Protein AF-Q6NJ54-F1 (afdb_monomer_lite)

Structure (mmCIF, N/CA/C/O backbone):
data_AF-Q6NJ54-F1
#
_entry.id   AF-Q6NJ54-F1
#
loop_
_atom_site.group_PDB
_atom_site.id
_atom_site.type_symbol
_atom_site.label_atom_id
_atom_site.label_alt_id
_atom_site.label_comp_id
_atom_site.label_asym_id
_atom_site.label_entity_id
_atom_site.label_seq_id
_atom_site.pdbx_PDB_ins_code
_atom_site.Cartn_x
_atom_site.Cartn_y
_atom_site.Cartn_z
_atom_site.occupancy
_atom_site.B_iso_or_equiv
_atom_site.auth_seq_id
_atom_site.auth_comp_id
_atom_site.auth_asym_id
_atom_site.auth_atom_id
_atom_site.pdbx_PDB_model_num
ATOM 1 N N . MET A 1 1 ? 21.039 7.742 -23.853 1.00 68.69 1 MET A N 1
ATOM 2 C CA . MET A 1 1 ? 21.124 7.544 -22.388 1.00 68.69 1 MET A CA 1
ATOM 3 C C . MET A 1 1 ? 20.204 8.487 -21.613 1.00 68.69 1 MET A C 1
ATOM 5 O O . MET A 1 1 ? 19.512 8.014 -20.725 1.00 68.69 1 MET A O 1
ATOM 9 N N . GLU A 1 2 ? 20.121 9.773 -21.969 1.00 76.81 2 GLU A N 1
ATOM 10 C CA . GLU A 1 2 ? 19.289 10.770 -21.267 1.00 76.81 2 GLU A CA 1
ATOM 11 C C . GLU A 1 2 ? 17.798 10.399 -21.140 1.00 76.81 2 GLU A C 1
ATOM 13 O O . GLU A 1 2 ? 17.273 10.400 -20.033 1.00 76.81 2 GLU A O 1
ATOM 18 N N . LYS A 1 3 ? 17.138 9.975 -22.232 1.00 80.19 3 LYS A N 1
ATOM 19 C CA . LYS A 1 3 ? 15.718 9.557 -22.202 1.00 80.19 3 LYS A CA 1
ATOM 20 C C . LYS A 1 3 ? 15.433 8.412 -21.222 1.00 80.19 3 LYS A C 1
ATOM 22 O O . LYS A 1 3 ? 14.415 8.424 -20.546 1.00 80.19 3 LYS A O 1
ATOM 27 N N . ILE A 1 4 ? 16.338 7.435 -21.142 1.00 80.62 4 ILE A N 1
ATOM 28 C CA . ILE A 1 4 ? 16.213 6.294 -20.222 1.00 80.62 4 ILE A CA 1
ATOM 29 C C . ILE A 1 4 ? 16.350 6.776 -18.773 1.00 80.62 4 ILE A C 1
ATOM 31 O O . ILE A 1 4 ? 15.552 6.396 -17.925 1.00 80.62 4 ILE A O 1
ATOM 35 N N . LYS A 1 5 ? 17.325 7.654 -18.499 1.00 81.00 5 LYS A N 1
ATOM 36 C CA . LYS A 1 5 ? 17.514 8.256 -17.172 1.00 81.00 5 LYS A CA 1
ATOM 37 C C . LYS A 1 5 ? 16.288 9.061 -16.731 1.00 81.00 5 LYS A C 1
ATOM 39 O O . LYS A 1 5 ? 15.871 8.926 -15.589 1.00 81.00 5 LYS A O 1
ATOM 44 N N . TYR A 1 6 ? 15.722 9.871 -17.628 1.00 81.00 6 TYR A N 1
ATOM 45 C CA . TYR A 1 6 ? 14.497 10.624 -17.355 1.00 81.00 6 TYR A CA 1
ATOM 46 C C . TYR A 1 6 ? 13.338 9.686 -16.994 1.00 81.00 6 TYR A C 1
ATOM 48 O O . TYR A 1 6 ? 12.731 9.857 -15.942 1.00 81.00 6 TYR A O 1
ATOM 56 N N . GLY A 1 7 ? 13.129 8.627 -17.787 1.00 87.88 7 GLY A N 1
ATOM 57 C CA . GLY A 1 7 ? 12.108 7.620 -17.495 1.00 87.88 7 GLY A CA 1
ATOM 58 C C . GLY A 1 7 ? 12.295 6.939 -16.134 1.00 87.88 7 GLY 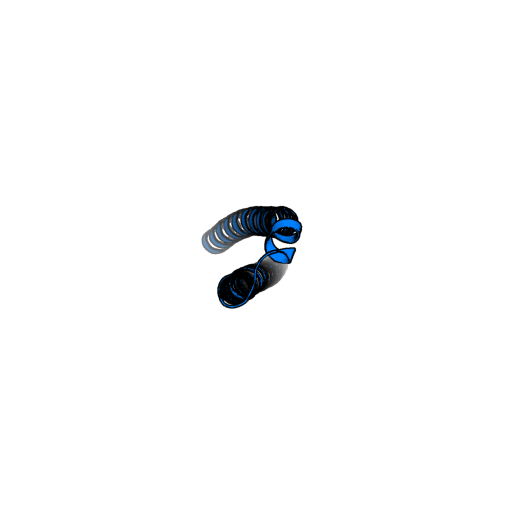A C 1
ATOM 59 O O . GLY A 1 7 ? 11.322 6.740 -15.418 1.00 87.88 7 GLY A O 1
ATOM 60 N N . PHE A 1 8 ? 13.531 6.633 -15.721 1.00 87.31 8 PHE A N 1
ATOM 61 C CA . PHE A 1 8 ? 13.778 6.092 -14.377 1.00 87.31 8 PHE A CA 1
ATOM 62 C C . PHE A 1 8 ? 13.430 7.082 -13.262 1.00 87.31 8 PHE A C 1
ATOM 64 O O . PHE A 1 8 ? 12.842 6.666 -12.268 1.00 87.31 8 PHE A O 1
ATOM 71 N N . GLY A 1 9 ? 13.741 8.370 -13.439 1.00 88.81 9 GLY A N 1
ATOM 72 C CA . GLY A 1 9 ? 13.374 9.404 -12.469 1.00 88.81 9 GLY A CA 1
ATOM 73 C C . GLY A 1 9 ? 11.858 9.544 -12.298 1.00 88.81 9 GLY A C 1
ATOM 74 O O . GLY A 1 9 ? 11.376 9.659 -11.175 1.00 88.81 9 GLY A O 1
ATOM 75 N N . GLU A 1 10 ? 11.094 9.471 -13.391 1.00 91.19 10 GLU A N 1
ATOM 76 C CA . GLU A 1 10 ? 9.625 9.497 -13.333 1.00 91.19 10 GLU A CA 1
ATOM 77 C C . GLU A 1 10 ? 9.045 8.251 -12.649 1.00 91.19 10 GLU A C 1
ATOM 79 O O . GLU A 1 10 ? 8.130 8.366 -11.834 1.00 91.19 10 GLU A O 1
ATOM 84 N N . ILE A 1 11 ? 9.592 7.064 -12.939 1.00 89.62 11 ILE A N 1
ATOM 85 C CA . ILE A 1 11 ? 9.147 5.817 -12.300 1.00 89.62 11 ILE A CA 1
ATOM 86 C C . ILE A 1 11 ? 9.463 5.837 -10.799 1.00 89.62 11 ILE A C 1
ATOM 88 O O . ILE A 1 11 ? 8.635 5.402 -10.002 1.00 89.62 11 ILE A O 1
ATOM 92 N N . GLU A 1 12 ? 10.628 6.346 -10.396 1.00 89.94 12 GLU A N 1
ATOM 93 C CA . GLU A 1 12 ? 11.004 6.475 -8.985 1.00 89.94 12 GLU A CA 1
ATOM 94 C C . GLU A 1 12 ? 10.073 7.438 -8.236 1.00 89.94 12 GLU A C 1
ATOM 96 O O . GLU A 1 12 ? 9.586 7.105 -7.153 1.00 89.94 12 GLU A O 1
ATOM 101 N N . ALA A 1 13 ? 9.757 8.590 -8.836 1.00 91.81 13 ALA A N 1
ATOM 102 C CA . ALA A 1 13 ? 8.800 9.538 -8.272 1.00 91.81 13 ALA A CA 1
ATOM 103 C C . ALA A 1 13 ? 7.408 8.904 -8.107 1.00 91.81 13 ALA A C 1
ATOM 105 O O . ALA A 1 13 ? 6.842 8.932 -7.014 1.00 91.81 13 ALA A O 1
ATOM 106 N N . ALA A 1 14 ? 6.897 8.244 -9.152 1.00 90.50 14 ALA A N 1
ATOM 107 C CA . ALA A 1 14 ? 5.615 7.547 -9.095 1.00 90.50 14 ALA A CA 1
ATOM 108 C C . ALA A 1 14 ? 5.607 6.432 -8.034 1.00 90.50 14 ALA A C 1
ATOM 110 O O . ALA A 1 14 ? 4.640 6.290 -7.287 1.00 90.50 14 ALA A O 1
ATOM 111 N N . ALA A 1 15 ? 6.690 5.657 -7.920 1.00 91.50 15 ALA A N 1
ATOM 112 C CA . ALA A 1 15 ? 6.818 4.619 -6.901 1.00 91.50 15 ALA A CA 1
ATOM 113 C C . ALA A 1 15 ? 6.798 5.205 -5.480 1.00 91.50 15 ALA A C 1
ATOM 115 O O . ALA A 1 15 ? 6.125 4.662 -4.604 1.00 91.50 15 ALA A O 1
ATOM 116 N N . SER A 1 16 ? 7.482 6.331 -5.258 1.00 92.75 16 SER A N 1
ATOM 117 C CA . SER A 1 16 ? 7.481 7.049 -3.978 1.00 92.75 16 SER A CA 1
ATOM 118 C C . SER A 1 16 ? 6.079 7.544 -3.598 1.00 92.75 16 SER A C 1
ATOM 120 O O . SER A 1 16 ? 5.635 7.355 -2.460 1.00 92.75 16 SER A O 1
ATOM 122 N N . ASP A 1 17 ? 5.342 8.113 -4.553 1.00 94.00 17 ASP A N 1
ATOM 123 C CA . ASP A 1 17 ? 3.972 8.588 -4.331 1.00 94.00 17 ASP A CA 1
ATOM 124 C C . ASP A 1 17 ? 3.012 7.437 -3.997 1.00 94.00 17 ASP A C 1
ATOM 126 O O . ASP A 1 17 ? 2.205 7.535 -3.060 1.00 94.00 17 ASP A O 1
ATOM 130 N N . ILE A 1 18 ? 3.130 6.310 -4.708 1.00 91.94 18 ILE A N 1
ATOM 131 C CA . ILE A 1 18 ? 2.351 5.099 -4.422 1.00 91.94 18 ILE A CA 1
ATOM 132 C C . ILE A 1 18 ? 2.741 4.538 -3.044 1.00 91.94 18 ILE A C 1
ATOM 134 O O . ILE A 1 18 ? 1.858 4.119 -2.297 1.00 91.94 18 ILE A O 1
ATOM 138 N N . GLN A 1 19 ? 4.019 4.580 -2.650 1.00 93.38 19 GLN A N 1
ATOM 139 C CA . GLN A 1 19 ? 4.481 4.073 -1.351 1.00 93.38 19 GLN A CA 1
ATOM 140 C C . GLN A 1 19 ? 3.904 4.892 -0.194 1.00 93.38 19 GLN A C 1
ATOM 142 O O . GLN A 1 19 ? 3.428 4.327 0.793 1.00 93.38 19 GLN A O 1
ATOM 147 N N . SER A 1 20 ? 3.915 6.219 -0.333 1.00 95.56 20 SER A N 1
ATOM 148 C CA . SER A 1 20 ? 3.289 7.141 0.617 1.00 95.56 20 SER A CA 1
ATOM 149 C C . SER A 1 20 ? 1.78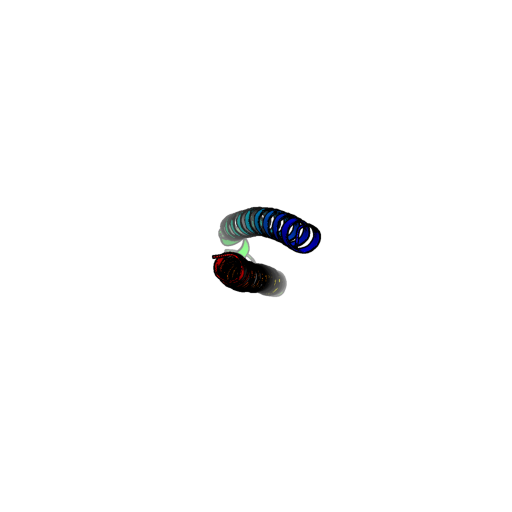2 6.887 0.717 1.00 95.56 20 SER A C 1
ATOM 151 O O . SER A 1 20 ? 1.230 6.762 1.814 1.00 95.56 20 SER A O 1
ATOM 153 N N . THR A 1 21 ? 1.116 6.719 -0.428 1.00 92.94 21 THR A N 1
ATOM 154 C CA . THR A 1 21 ? -0.322 6.427 -0.490 1.00 92.94 21 THR A CA 1
ATOM 155 C C . THR A 1 21 ? -0.660 5.079 0.147 1.00 92.94 21 THR A C 1
ATOM 157 O O . THR A 1 21 ? -1.586 5.014 0.951 1.00 92.94 21 THR A O 1
ATOM 160 N N . SER A 1 22 ? 0.116 4.027 -0.128 1.00 93.38 22 SER A N 1
ATOM 161 C CA . SER A 1 22 ? -0.057 2.713 0.503 1.00 93.38 22 SER A CA 1
ATOM 162 C C . SER A 1 22 ? 0.121 2.795 2.019 1.00 93.38 22 SER A C 1
ATOM 164 O O . SER A 1 22 ? -0.711 2.290 2.768 1.00 93.38 22 SER A O 1
ATOM 166 N N . GLY A 1 23 ? 1.148 3.510 2.494 1.00 95.62 23 GLY A N 1
ATOM 167 C CA . GLY A 1 23 ? 1.345 3.756 3.925 1.00 95.62 23 GLY A CA 1
ATOM 168 C C . GLY A 1 23 ? 0.120 4.401 4.578 1.00 95.62 23 GLY A C 1
ATOM 169 O O . GLY A 1 23 ? -0.351 3.926 5.609 1.00 95.62 23 GLY A O 1
ATOM 170 N N . ARG A 1 24 ? -0.453 5.424 3.933 1.00 96.38 24 ARG A N 1
ATOM 171 C CA . ARG A 1 24 ? -1.678 6.090 4.401 1.00 96.38 24 ARG A CA 1
ATOM 172 C C . ARG A 1 24 ? -2.895 5.164 4.391 1.00 96.38 24 ARG A C 1
ATOM 174 O O . ARG A 1 24 ? -3.664 5.195 5.346 1.00 96.38 24 ARG A O 1
ATOM 181 N N . ILE A 1 25 ? -3.068 4.350 3.347 1.00 94.19 25 ILE A N 1
ATOM 182 C CA . ILE A 1 25 ? -4.147 3.352 3.270 1.00 94.19 25 ILE A CA 1
ATOM 183 C C . ILE A 1 25 ? -4.022 2.360 4.428 1.00 94.19 25 ILE A C 1
ATOM 185 O O . ILE A 1 25 ? -5.004 2.135 5.127 1.00 94.19 25 ILE A O 1
ATOM 189 N N . ASN A 1 26 ? -2.824 1.830 4.684 1.00 94.38 26 ASN A N 1
ATOM 190 C CA . ASN A 1 26 ? -2.597 0.889 5.782 1.00 94.38 26 ASN A CA 1
ATOM 191 C C . ASN A 1 26 ? -2.956 1.511 7.139 1.00 94.38 26 ASN A C 1
ATOM 193 O O . ASN A 1 26 ? -3.671 0.887 7.916 1.00 94.38 26 ASN A O 1
ATOM 197 N N . SER A 1 27 ? -2.538 2.754 7.405 1.00 97.25 27 SER A N 1
ATOM 198 C CA . SER A 1 27 ? -2.922 3.455 8.638 1.00 97.25 27 SER A CA 1
ATOM 199 C C . SER A 1 27 ? -4.438 3.633 8.760 1.00 97.25 27 SER A C 1
ATOM 201 O O . SER A 1 27 ? -5.001 3.323 9.803 1.00 97.25 27 SER A O 1
ATOM 203 N N . LEU A 1 28 ? -5.113 4.061 7.687 1.00 96.94 28 LEU A N 1
ATOM 204 C CA . LEU A 1 28 ? -6.569 4.238 7.687 1.00 96.94 28 LEU A CA 1
ATOM 205 C C . LEU A 1 28 ? -7.322 2.921 7.905 1.00 96.94 28 LEU A C 1
ATOM 207 O O . LEU A 1 28 ? -8.345 2.914 8.585 1.00 96.94 28 LEU A O 1
ATOM 211 N N . LEU A 1 29 ? -6.837 1.815 7.3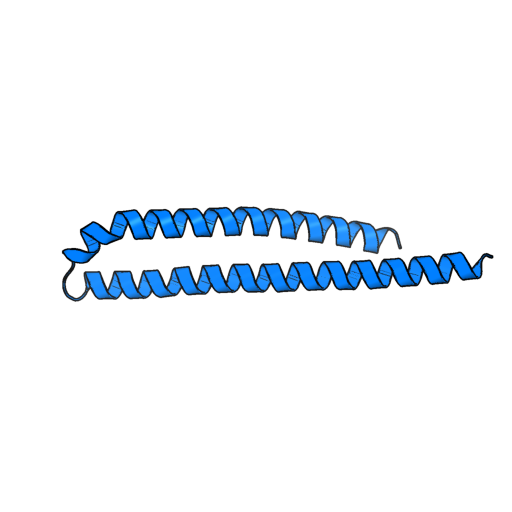36 1.00 95.19 29 LEU A N 1
ATOM 212 C CA . LEU A 1 29 ? -7.433 0.493 7.528 1.00 95.19 29 LEU A CA 1
ATOM 213 C C . LEU A 1 29 ? -7.249 -0.007 8.963 1.00 95.19 29 LEU A C 1
ATOM 215 O O . LEU A 1 29 ? -8.191 -0.551 9.536 1.00 95.19 29 LEU A O 1
ATOM 219 N N . GLU A 1 30 ? -6.081 0.205 9.568 1.00 95.25 30 GLU A N 1
ATOM 220 C CA . GLU A 1 30 ? -5.854 -0.138 10.976 1.00 95.25 30 GLU A CA 1
ATOM 221 C C . GLU A 1 30 ? -6.724 0.708 11.916 1.00 95.25 30 GLU A C 1
ATOM 223 O O . GLU A 1 30 ? -7.368 0.160 12.815 1.00 95.25 30 GLU A O 1
ATOM 228 N N . ASP A 1 31 ? -6.840 2.012 11.656 1.00 96.81 31 ASP A N 1
ATOM 229 C CA . ASP A 1 31 ? -7.744 2.894 12.399 1.00 96.81 31 ASP A CA 1
ATOM 230 C C . ASP A 1 31 ? -9.205 2.444 12.244 1.00 96.81 31 ASP A C 1
ATOM 232 O O . ASP A 1 31 ? -9.953 2.372 13.222 1.00 96.81 31 ASP A O 1
ATOM 236 N N . LEU A 1 32 ? -9.629 2.094 11.026 1.00 94.56 32 LEU A N 1
ATOM 237 C CA . LEU A 1 32 ? -10.977 1.595 10.752 1.00 94.56 32 LEU A CA 1
ATOM 238 C C . LEU A 1 32 ? -11.264 0.298 11.520 1.00 94.56 32 LEU A C 1
ATOM 240 O O . LEU A 1 32 ? -12.294 0.199 12.190 1.00 94.56 32 LEU A O 1
ATOM 244 N N . LYS A 1 33 ? -10.345 -0.675 11.483 1.00 93.19 33 LYS A N 1
ATOM 245 C CA . LYS A 1 33 ? -10.458 -1.926 12.251 1.00 93.19 33 LYS A CA 1
ATOM 246 C C . LYS A 1 33 ? -10.564 -1.652 13.747 1.00 93.19 33 LYS A C 1
ATOM 248 O O . LYS A 1 33 ? -11.405 -2.251 14.418 1.00 93.19 33 LYS A O 1
ATOM 253 N N . ALA A 1 34 ? -9.739 -0.748 14.278 1.00 94.81 34 ALA A N 1
ATOM 254 C CA . ALA A 1 34 ? -9.751 -0.393 15.693 1.00 94.81 34 ALA A CA 1
ATOM 255 C C . ALA A 1 34 ? -11.092 0.229 16.117 1.00 94.81 34 ALA A C 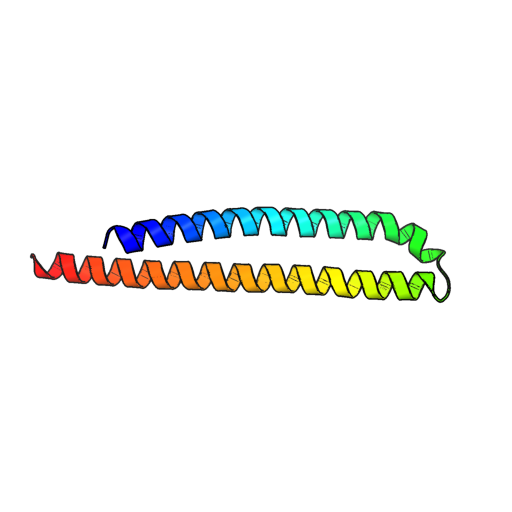1
ATOM 257 O O . ALA A 1 34 ? -11.636 -0.150 17.157 1.00 94.81 34 ALA A O 1
ATOM 258 N N . HIS A 1 35 ? -11.652 1.120 15.294 1.00 94.06 35 HIS A N 1
ATOM 259 C CA . HIS A 1 35 ? -12.958 1.735 15.540 1.00 94.06 35 HIS A CA 1
ATOM 260 C C . HIS A 1 35 ? -14.121 0.742 15.424 1.00 94.06 35 HIS A C 1
ATOM 262 O O . HIS A 1 35 ? -15.064 0.819 16.210 1.00 94.06 35 HIS A O 1
ATOM 268 N N . ILE A 1 36 ? -14.060 -0.202 14.479 1.00 91.12 36 ILE A N 1
ATOM 269 C CA . ILE A 1 36 ? -15.133 -1.184 14.280 1.00 91.12 36 ILE A CA 1
ATOM 270 C C . ILE A 1 36 ? -15.095 -2.289 15.337 1.00 91.12 36 ILE A C 1
ATOM 272 O O . ILE A 1 36 ? -16.151 -2.750 15.760 1.00 91.12 36 ILE A O 1
ATOM 276 N N . ARG A 1 37 ? -13.916 -2.699 15.817 1.00 88.69 37 ARG A N 1
ATOM 277 C CA . ARG A 1 37 ? -13.749 -3.810 16.772 1.00 88.69 37 ARG A CA 1
ATOM 278 C C . ARG A 1 37 ? -14.763 -3.841 17.936 1.00 88.69 37 ARG A C 1
ATOM 280 O O . ARG A 1 37 ? -15.331 -4.911 18.159 1.00 88.69 37 ARG A O 1
ATOM 287 N N . PRO A 1 38 ? -15.027 -2.748 18.683 1.00 90.00 38 PRO A N 1
ATOM 288 C CA . PRO A 1 38 ? -16.033 -2.769 19.749 1.00 90.00 38 PRO A CA 1
ATOM 289 C C . PRO A 1 38 ? -17.472 -2.934 19.233 1.00 90.00 38 PRO A C 1
ATOM 291 O O . PRO A 1 38 ? -18.293 -3.530 19.922 1.00 90.00 38 PRO A O 1
ATOM 294 N N . MET A 1 39 ? -17.784 -2.437 18.034 1.00 87.62 39 MET A N 1
ATOM 295 C CA . MET A 1 39 ? -19.110 -2.556 17.413 1.00 87.62 39 MET A CA 1
ATOM 296 C C . MET A 1 39 ? -19.336 -3.955 16.838 1.00 87.62 39 MET A C 1
ATOM 298 O O . MET A 1 39 ? -20.405 -4.531 17.021 1.00 87.62 39 MET A O 1
ATOM 302 N N . ALA A 1 40 ? -18.304 -4.523 16.210 1.00 86.38 40 ALA A N 1
ATOM 303 C CA . ALA A 1 40 ? -18.326 -5.870 15.654 1.00 86.38 40 ALA A CA 1
ATOM 304 C C . ALA A 1 40 ? -18.574 -6.942 16.722 1.00 86.38 40 ALA A C 1
ATOM 306 O O . ALA A 1 40 ? -19.162 -7.974 16.421 1.00 86.38 40 ALA A O 1
ATOM 307 N N . ALA A 1 41 ? -18.200 -6.686 17.981 1.00 84.81 41 ALA A N 1
ATOM 308 C CA . ALA A 1 41 ? -18.507 -7.582 19.095 1.00 84.81 41 ALA A CA 1
ATOM 309 C C . ALA A 1 41 ? -20.018 -7.737 19.366 1.00 84.81 41 ALA A C 1
ATOM 311 O O . ALA A 1 41 ? -20.419 -8.722 19.978 1.00 84.81 41 ALA A O 1
ATOM 312 N N . ALA A 1 42 ? -20.842 -6.780 18.928 1.00 89.69 42 ALA A N 1
ATOM 313 C CA . ALA A 1 42 ? -22.299 -6.813 19.057 1.00 89.69 42 ALA A CA 1
ATOM 314 C C . ALA A 1 42 ? -23.010 -7.230 17.756 1.00 89.69 42 ALA A C 1
ATOM 316 O O . ALA A 1 42 ? -24.239 -7.253 17.709 1.00 89.69 42 ALA A O 1
ATOM 317 N N . TRP A 1 43 ? -22.266 -7.505 16.682 1.00 87.12 43 TRP A N 1
ATOM 318 C CA . TRP A 1 43 ? -22.845 -7.917 15.409 1.00 87.12 43 TRP A CA 1
ATOM 319 C C . TRP A 1 43 ? -23.084 -9.422 15.392 1.00 87.12 43 TRP A C 1
ATOM 321 O O . TRP A 1 43 ? -22.185 -10.216 15.654 1.00 87.12 43 TRP A O 1
ATOM 331 N N . GLU A 1 44 ? -24.304 -9.809 15.033 1.00 84.44 44 GLU A N 1
ATOM 332 C CA . GLU A 1 44 ? -24.705 -11.203 14.872 1.00 84.44 44 GLU A CA 1
ATOM 333 C C . GLU A 1 44 ? -24.946 -11.527 13.392 1.00 84.44 44 GLU A C 1
ATOM 335 O O . GLU A 1 44 ? -25.357 -10.668 12.607 1.00 84.44 44 GLU A O 1
ATOM 340 N N . GLY A 1 45 ? -24.693 -12.784 13.016 1.00 86.62 45 GLY A N 1
ATOM 341 C CA . GLY A 1 45 ? -25.049 -13.344 11.711 1.00 86.62 45 GLY A CA 1
ATOM 342 C C . GLY A 1 45 ? -24.482 -12.573 10.515 1.00 86.62 45 GLY A C 1
ATOM 343 O O . GLY A 1 45 ? -23.269 -12.506 10.316 1.00 86.62 45 GLY A O 1
ATOM 344 N N . GLU A 1 46 ? -25.381 -12.015 9.706 1.00 90.75 46 GLU A N 1
ATOM 345 C CA . GLU A 1 46 ? -25.088 -11.413 8.400 1.00 90.75 46 GLU A CA 1
ATOM 346 C C . GLU A 1 46 ? -24.156 -10.197 8.490 1.00 90.75 46 GLU A C 1
ATOM 348 O O . GLU A 1 46 ? -23.204 -10.094 7.719 1.00 90.75 46 GLU A O 1
ATOM 353 N N . SER A 1 47 ? -24.358 -9.312 9.471 1.00 88.75 47 SER A N 1
ATOM 354 C CA . SER A 1 47 ? -23.514 -8.120 9.644 1.00 88.75 47 SER A CA 1
ATOM 355 C C . SER A 1 47 ? -22.066 -8.485 9.976 1.00 88.75 47 SER A C 1
ATOM 357 O O . SER A 1 47 ? -21.131 -7.852 9.485 1.00 88.75 47 SER A O 1
ATOM 359 N N . ALA A 1 48 ? -21.869 -9.530 10.787 1.00 89.19 48 ALA A N 1
ATOM 360 C CA . ALA A 1 48 ? -20.538 -10.026 11.118 1.00 89.19 48 ALA A CA 1
ATOM 361 C C . ALA A 1 48 ? -19.860 -10.666 9.897 1.00 89.19 48 ALA A C 1
ATOM 363 O O . ALA A 1 48 ? -18.671 -10.446 9.665 1.00 89.19 48 ALA A O 1
ATOM 364 N N . GLN A 1 49 ? -20.613 -11.419 9.089 1.00 91.81 49 GLN A N 1
ATOM 365 C CA . GLN A 1 49 ? -20.098 -12.001 7.851 1.00 91.81 49 GLN A CA 1
ATOM 366 C C . GLN A 1 49 ? -19.694 -10.918 6.841 1.00 91.81 49 GLN A C 1
ATOM 368 O O . GLN A 1 49 ? -18.562 -10.940 6.362 1.00 91.81 49 GLN A O 1
ATOM 373 N N . ALA A 1 50 ? -20.570 -9.947 6.574 1.00 92.62 50 ALA A N 1
ATOM 374 C CA . ALA A 1 50 ? -20.302 -8.860 5.634 1.00 92.62 50 ALA A CA 1
ATOM 375 C C . ALA A 1 50 ? -19.062 -8.045 6.035 1.00 92.62 50 ALA A C 1
ATOM 377 O O . ALA A 1 50 ? -18.238 -7.692 5.191 1.00 92.62 50 ALA A O 1
ATOM 378 N N . TYR A 1 51 ? -18.888 -7.787 7.335 1.00 91.94 51 TYR A N 1
ATOM 379 C CA . TYR A 1 51 ? -17.678 -7.150 7.844 1.00 91.94 51 TYR A CA 1
ATOM 380 C C . TYR A 1 51 ? -16.426 -7.996 7.606 1.00 91.94 51 TYR A C 1
ATOM 382 O O . TYR A 1 51 ? -15.423 -7.464 7.139 1.00 91.94 51 TYR A O 1
ATOM 390 N N . ASN A 1 52 ? -16.474 -9.299 7.895 1.00 91.56 52 ASN A N 1
ATOM 391 C CA . ASN A 1 52 ? -15.330 -10.186 7.688 1.00 91.56 52 ASN A CA 1
ATOM 392 C C . ASN A 1 52 ? -14.932 -10.275 6.207 1.00 91.56 52 ASN A C 1
ATOM 394 O O . ASN A 1 52 ? -13.742 -10.294 5.898 1.00 91.56 52 ASN A O 1
ATOM 398 N N . GLU A 1 53 ? -15.906 -10.304 5.295 1.00 96.00 53 GLU A N 1
ATOM 399 C CA . GLU A 1 53 ? -15.666 -10.283 3.847 1.00 96.00 53 GLU A CA 1
ATOM 400 C C . GLU A 1 53 ? -15.025 -8.964 3.407 1.00 96.00 53 GLU A C 1
ATOM 402 O O . GLU A 1 53 ? -13.996 -8.971 2.727 1.00 96.00 53 GLU A O 1
ATOM 407 N N . ALA A 1 54 ? -15.575 -7.830 3.854 1.00 94.19 54 ALA A N 1
ATOM 408 C CA . ALA A 1 54 ? -14.984 -6.521 3.597 1.00 94.19 54 ALA A CA 1
ATOM 409 C C . ALA A 1 54 ? -13.551 -6.448 4.146 1.00 94.19 54 ALA A C 1
ATOM 411 O O . ALA A 1 54 ? -12.651 -5.970 3.450 1.00 94.19 54 ALA A O 1
ATOM 412 N N . GLN A 1 55 ? -13.330 -6.998 5.345 1.00 94.00 55 GLN A N 1
ATOM 413 C CA . GLN A 1 55 ? -12.025 -7.026 5.985 1.00 94.00 55 GLN A CA 1
ATOM 414 C C . GLN A 1 55 ? -10.988 -7.785 5.176 1.00 94.00 55 GLN A C 1
ATOM 416 O O . GLN A 1 55 ? -9.901 -7.272 4.911 1.00 94.00 55 GLN A O 1
ATOM 421 N N . GLN A 1 56 ? -11.339 -8.988 4.741 1.00 95.94 56 GLN A N 1
ATOM 422 C CA . GLN A 1 56 ? -10.468 -9.790 3.894 1.00 95.94 56 GLN A CA 1
ATOM 423 C C . GLN A 1 56 ? -10.173 -9.085 2.569 1.00 95.94 56 GLN A C 1
ATOM 425 O O . GLN A 1 56 ? -9.030 -9.100 2.110 1.00 95.94 56 GLN A O 1
ATOM 430 N N . GLN A 1 57 ? -11.177 -8.432 1.977 1.00 96.75 57 GLN A N 1
ATOM 431 C CA . GLN A 1 57 ? -11.015 -7.743 0.705 1.00 96.75 57 GLN A CA 1
ATOM 432 C C . GLN A 1 57 ? -10.019 -6.585 0.805 1.00 96.75 57 GLN A C 1
ATOM 434 O O . GLN A 1 57 ? -9.099 -6.511 -0.012 1.00 96.75 57 GLN A O 1
ATOM 439 N N . TRP A 1 58 ? -10.163 -5.691 1.788 1.00 95.50 58 TRP A N 1
ATOM 440 C CA . TRP A 1 58 ? -9.224 -4.574 1.906 1.00 95.50 58 TRP A CA 1
ATOM 441 C C . TRP A 1 58 ? -7.829 -5.041 2.336 1.00 95.50 58 TRP A C 1
ATOM 443 O O . TRP A 1 58 ? -6.845 -4.480 1.857 1.00 95.50 58 TRP A O 1
ATOM 453 N N . ASP A 1 59 ? -7.719 -6.079 3.178 1.00 94.50 59 ASP A N 1
ATOM 454 C CA . ASP A 1 59 ? -6.426 -6.607 3.632 1.00 94.50 59 ASP A CA 1
ATOM 455 C C . ASP A 1 59 ? -5.668 -7.232 2.454 1.00 94.50 59 ASP A C 1
ATOM 457 O O . ASP A 1 59 ? -4.476 -6.974 2.262 1.00 94.50 59 ASP A O 1
ATOM 461 N N . SER A 1 60 ? -6.380 -7.980 1.605 1.00 96.94 60 SER A N 1
ATOM 462 C CA . SER A 1 60 ? -5.833 -8.530 0.366 1.00 96.94 60 SER A CA 1
ATOM 463 C C . SER A 1 60 ? -5.396 -7.425 -0.596 1.00 96.94 60 SER A C 1
ATOM 465 O O . SER A 1 60 ? -4.285 -7.477 -1.122 1.00 96.94 60 SER A O 1
ATOM 467 N N . SER A 1 61 ? -6.230 -6.403 -0.813 1.00 95.00 61 SER A N 1
ATOM 468 C CA . SER A 1 61 ? -5.893 -5.291 -1.711 1.00 95.00 61 SER A CA 1
ATOM 469 C C . SER A 1 61 ? -4.698 -4.475 -1.205 1.00 95.00 61 SER A C 1
ATOM 471 O O . SER A 1 61 ? -3.835 -4.095 -1.993 1.00 95.00 61 SER A O 1
ATOM 473 N N . ALA A 1 62 ? -4.594 -4.240 0.104 1.00 93.94 62 ALA A N 1
ATOM 474 C CA . ALA A 1 62 ? -3.442 -3.568 0.699 1.00 93.94 62 ALA A CA 1
ATOM 475 C C . ALA A 1 62 ? -2.151 -4.394 0.541 1.00 93.94 62 ALA A C 1
ATOM 477 O O . ALA A 1 62 ? -1.099 -3.857 0.178 1.00 93.94 62 ALA A O 1
ATOM 478 N N . ALA A 1 63 ? -2.225 -5.711 0.753 1.00 94.56 63 ALA A N 1
ATOM 479 C CA . ALA A 1 63 ? -1.098 -6.616 0.535 1.00 94.56 63 ALA A CA 1
ATOM 480 C C . ALA A 1 63 ? -0.658 -6.661 -0.940 1.00 94.56 63 ALA A C 1
ATOM 482 O O . ALA A 1 63 ? 0.542 -6.643 -1.235 1.00 94.56 63 ALA A O 1
ATOM 483 N N . GLU A 1 64 ? -1.612 -6.665 -1.872 1.00 95.88 64 GLU A N 1
ATOM 484 C CA . GLU A 1 64 ? -1.346 -6.608 -3.310 1.00 95.88 64 GLU A CA 1
ATOM 485 C C . GLU A 1 64 ? -0.653 -5.297 -3.702 1.00 95.88 64 GLU A C 1
ATOM 487 O O . GLU A 1 64 ? 0.388 -5.331 -4.361 1.00 95.88 64 GLU A O 1
ATOM 492 N N . LEU A 1 65 ? -1.145 -4.148 -3.220 1.00 92.62 65 LEU A N 1
ATOM 493 C CA . LEU A 1 65 ? -0.503 -2.849 -3.448 1.00 92.62 65 LEU A CA 1
ATOM 494 C C . LEU A 1 65 ? 0.950 -2.842 -2.957 1.00 92.62 65 LEU A C 1
ATOM 496 O O . LEU A 1 65 ? 1.850 -2.431 -3.693 1.00 92.62 65 LEU A O 1
ATOM 500 N N . ASN A 1 66 ? 1.203 -3.357 -1.751 1.00 92.50 66 ASN A N 1
ATOM 501 C CA . ASN A 1 66 ? 2.557 -3.483 -1.205 1.00 92.50 66 ASN A CA 1
ATOM 502 C C . ASN A 1 66 ? 3.452 -4.407 -2.056 1.00 92.50 66 ASN A C 1
ATOM 504 O O . ASN A 1 66 ? 4.640 -4.132 -2.244 1.00 92.50 66 ASN A O 1
ATOM 508 N N . THR A 1 67 ? 2.888 -5.478 -2.616 1.00 95.25 67 THR A N 1
ATOM 509 C CA . THR A 1 67 ? 3.606 -6.404 -3.507 1.00 95.25 67 THR A CA 1
ATOM 510 C C . THR A 1 67 ? 3.976 -5.740 -4.835 1.00 95.25 67 THR A C 1
ATOM 512 O O . THR A 1 67 ? 5.114 -5.870 -5.304 1.00 95.25 67 THR A O 1
ATOM 515 N N . ILE A 1 68 ? 3.049 -4.979 -5.423 1.00 91.50 68 ILE A N 1
ATOM 516 C CA . ILE A 1 68 ? 3.279 -4.203 -6.649 1.00 91.50 68 ILE A CA 1
ATOM 517 C C . ILE A 1 68 ? 4.383 -3.166 -6.412 1.00 91.50 68 ILE A C 1
ATOM 519 O O . ILE A 1 68 ? 5.339 -3.094 -7.184 1.00 91.50 68 ILE A O 1
ATOM 523 N N . LEU A 1 69 ? 4.309 -2.425 -5.305 1.00 92.38 69 LEU A N 1
ATOM 524 C CA . LEU A 1 69 ? 5.324 -1.455 -4.886 1.00 92.38 69 LEU A CA 1
ATOM 525 C C . LEU A 1 69 ? 6.719 -2.069 -4.750 1.00 92.38 69 LEU A C 1
ATOM 527 O O . LEU A 1 69 ? 7.699 -1.516 -5.258 1.00 92.38 69 LEU A O 1
ATOM 531 N N . SER A 1 70 ? 6.811 -3.232 -4.104 1.00 92.56 70 SER A N 1
ATOM 532 C CA . SER A 1 70 ? 8.071 -3.964 -3.965 1.00 92.56 70 SER A CA 1
ATOM 533 C C . SER A 1 70 ? 8.630 -4.378 -5.330 1.00 92.56 70 SER A C 1
ATOM 535 O O . SER A 1 70 ? 9.816 -4.187 -5.614 1.00 92.56 70 SER A O 1
ATOM 537 N N . THR A 1 71 ? 7.765 -4.867 -6.222 1.00 93.38 71 THR A N 1
ATOM 538 C CA . THR A 1 71 ? 8.130 -5.248 -7.595 1.00 93.38 71 THR A CA 1
ATOM 539 C C . THR A 1 71 ? 8.652 -4.059 -8.402 1.00 93.38 71 THR A C 1
ATOM 541 O O . THR A 1 71 ? 9.704 -4.164 -9.042 1.00 93.38 71 THR A O 1
ATOM 544 N N . ILE A 1 72 ? 7.968 -2.911 -8.340 1.00 91.50 72 ILE A N 1
ATOM 545 C CA . ILE A 1 72 ? 8.396 -1.675 -9.011 1.00 91.50 72 ILE A CA 1
ATOM 546 C C . ILE A 1 72 ? 9.750 -1.225 -8.458 1.00 91.50 72 ILE A C 1
ATOM 548 O O . ILE A 1 72 ? 10.687 -1.021 -9.230 1.00 91.50 72 ILE A O 1
ATOM 552 N N . SER A 1 73 ? 9.894 -1.164 -7.133 1.00 90.56 73 SER A N 1
ATOM 553 C CA . SER A 1 73 ? 11.142 -0.759 -6.469 1.00 90.56 73 SER A CA 1
ATOM 554 C C . SER A 1 73 ? 12.326 -1.644 -6.878 1.00 90.56 73 SER A C 1
ATOM 556 O O . SER A 1 73 ? 13.415 -1.154 -7.184 1.00 90.56 73 SER A O 1
ATOM 558 N N . ASN A 1 74 ? 12.113 -2.962 -6.947 1.00 92.44 74 ASN A N 1
ATOM 559 C CA . ASN A 1 74 ? 13.126 -3.914 -7.405 1.00 92.44 74 ASN A CA 1
ATOM 560 C C . ASN A 1 74 ? 13.500 -3.711 -8.876 1.00 92.44 74 ASN A C 1
ATOM 562 O O . ASN A 1 74 ? 14.680 -3.795 -9.218 1.00 92.44 74 ASN A O 1
ATOM 566 N N . THR A 1 75 ? 12.516 -3.430 -9.730 1.00 90.06 75 THR A N 1
ATOM 567 C CA . THR A 1 75 ? 12.721 -3.202 -11.167 1.00 90.06 75 THR A CA 1
ATOM 568 C C . THR A 1 75 ? 13.512 -1.919 -11.421 1.00 90.06 75 THR A C 1
ATOM 570 O O . THR A 1 75 ? 14.462 -1.932 -12.204 1.00 90.06 75 THR A O 1
ATOM 573 N N . VAL A 1 76 ? 13.180 -0.829 -10.720 1.00 89.69 76 VAL A N 1
ATOM 574 C CA . VAL A 1 76 ? 13.902 0.452 -10.816 1.00 89.69 76 VAL A CA 1
ATOM 575 C C . VAL A 1 76 ? 15.361 0.285 -10.400 1.00 89.69 76 VAL A C 1
ATOM 577 O O . VAL A 1 76 ? 16.257 0.700 -11.134 1.00 89.69 76 VAL A O 1
ATOM 580 N N . ARG A 1 77 ? 15.617 -0.394 -9.275 1.00 89.38 77 ARG A N 1
ATOM 581 C CA . ARG A 1 77 ? 16.979 -0.663 -8.792 1.00 89.38 77 ARG A CA 1
ATOM 582 C C . ARG A 1 77 ? 17.803 -1.474 -9.794 1.00 89.38 77 ARG A C 1
ATOM 584 O O . ARG A 1 77 ? 18.897 -1.052 -10.147 1.00 89.38 77 ARG A O 1
ATOM 591 N N . GLN A 1 78 ? 17.254 -2.575 -10.313 1.00 90.25 78 GLN A N 1
ATOM 592 C CA . GLN A 1 78 ? 17.934 -3.384 -11.334 1.00 90.25 78 GLN A CA 1
ATOM 593 C C . GLN A 1 78 ? 18.231 -2.578 -12.607 1.00 90.25 78 GLN A C 1
ATOM 595 O O . GLN A 1 78 ? 19.306 -2.705 -13.197 1.00 90.25 78 GLN A O 1
ATOM 600 N N . GLY A 1 79 ? 17.292 -1.725 -13.026 1.00 87.75 79 GLY A N 1
ATOM 601 C CA . GLY A 1 79 ? 17.482 -0.822 -14.157 1.00 87.75 79 GLY A CA 1
ATOM 602 C C . GLY A 1 79 ? 18.613 0.185 -13.928 1.00 87.75 79 GLY A C 1
ATOM 603 O O . GLY A 1 79 ? 19.449 0.383 -14.814 1.00 87.75 79 GLY A O 1
ATOM 604 N N . ASN A 1 80 ? 18.680 0.770 -12.731 1.00 87.56 80 ASN A N 1
ATOM 605 C CA . ASN A 1 80 ? 19.733 1.703 -12.345 1.00 87.56 80 ASN A CA 1
ATOM 606 C C . ASN A 1 80 ? 21.115 1.031 -12.266 1.00 87.56 80 ASN A C 1
ATOM 608 O O . ASN A 1 80 ? 22.089 1.579 -12.785 1.00 87.56 80 ASN A O 1
ATOM 612 N N . ASP A 1 81 ? 21.200 -0.170 -11.692 1.00 89.12 81 ASP A N 1
ATOM 613 C CA . ASP A 1 81 ? 22.453 -0.929 -11.588 1.00 89.12 81 ASP A CA 1
ATOM 614 C C . ASP A 1 81 ? 23.022 -1.243 -12.978 1.00 89.12 81 ASP A C 1
ATOM 616 O O . ASP A 1 81 ? 24.193 -0.969 -13.257 1.00 89.12 81 ASP A O 1
ATOM 620 N N . ARG A 1 82 ? 22.162 -1.700 -13.898 1.00 87.25 82 ARG A N 1
ATOM 621 C CA . ARG A 1 82 ? 22.535 -1.942 -15.299 1.00 87.25 82 ARG A CA 1
ATOM 622 C C . ARG A 1 82 ? 22.990 -0.664 -16.007 1.00 87.25 82 ARG A C 1
ATOM 624 O O . ARG A 1 82 ? 23.928 -0.696 -16.800 1.00 87.25 82 ARG A O 1
ATOM 631 N N . MET A 1 83 ? 22.341 0.470 -15.742 1.00 85.69 83 MET A N 1
ATOM 632 C CA . MET A 1 83 ? 22.731 1.753 -16.333 1.00 85.69 83 MET A CA 1
ATOM 633 C C . MET A 1 83 ? 24.092 2.231 -15.810 1.00 85.69 83 MET A C 1
ATOM 635 O O . MET A 1 83 ? 24.912 2.731 -16.581 1.00 85.69 83 MET A O 1
ATOM 639 N N . SER A 1 84 ? 24.347 2.050 -14.513 1.00 87.50 84 SER A N 1
ATOM 640 C CA . SER A 1 84 ? 25.628 2.360 -13.875 1.00 87.50 84 SER A CA 1
ATOM 641 C C . SER A 1 84 ? 26.765 1.517 -14.458 1.00 87.50 84 SER A C 1
ATOM 643 O O . SER A 1 84 ? 27.829 2.050 -14.784 1.00 87.50 84 SER A O 1
ATOM 645 N N . GLU A 1 85 ? 26.522 0.222 -14.673 1.00 89.19 85 GLU A N 1
ATOM 646 C CA . GLU A 1 85 ? 27.468 -0.687 -15.323 1.00 89.19 85 GLU A CA 1
ATOM 647 C C . GLU A 1 85 ? 27.780 -0.253 -16.761 1.00 89.19 85 GLU A C 1
ATOM 649 O O . GLU A 1 85 ? 28.949 -0.071 -17.105 1.00 89.19 85 GLU A O 1
ATOM 654 N N . VAL A 1 86 ? 26.751 0.004 -17.578 1.00 86.31 86 VAL A N 1
ATOM 655 C CA . VAL A 1 86 ? 26.926 0.485 -18.959 1.00 86.31 86 VAL A CA 1
ATOM 656 C C . VAL A 1 86 ? 27.700 1.803 -18.988 1.00 86.31 86 VAL A C 1
ATOM 658 O O . VAL A 1 86 ? 28.599 1.967 -19.811 1.00 86.31 86 VAL A O 1
ATOM 661 N N . ASN A 1 87 ? 27.406 2.730 -18.073 1.00 86.81 87 ASN A N 1
ATOM 662 C CA . ASN A 1 87 ? 28.123 3.998 -17.982 1.00 86.81 87 ASN A CA 1
ATOM 663 C C . ASN A 1 87 ? 29.595 3.805 -17.579 1.00 86.81 87 ASN A C 1
ATOM 665 O O . ASN A 1 87 ? 30.470 4.480 -18.118 1.00 86.81 87 ASN A O 1
ATOM 669 N N . ARG A 1 88 ? 29.890 2.863 -16.673 1.00 88.44 88 ARG A N 1
ATOM 670 C CA . ARG A 1 88 ? 31.265 2.522 -16.277 1.00 88.44 88 ARG A CA 1
ATOM 671 C C . ARG A 1 88 ? 32.044 1.892 -17.431 1.00 88.44 88 ARG A C 1
ATOM 673 O O . ARG A 1 88 ? 33.179 2.292 -17.670 1.00 88.44 88 ARG A O 1
ATOM 680 N N . MET A 1 89 ? 31.441 0.944 -18.149 1.00 87.88 89 MET A N 1
ATOM 681 C CA . MET A 1 89 ? 32.051 0.321 -19.329 1.00 87.88 89 MET A CA 1
ATOM 682 C C . MET A 1 89 ? 32.303 1.347 -20.432 1.00 87.88 89 MET A C 1
ATOM 684 O O . MET A 1 89 ? 33.381 1.365 -21.020 1.00 87.88 89 MET A O 1
ATOM 688 N N . ALA A 1 90 ? 31.331 2.231 -20.678 1.00 85.56 90 ALA A N 1
ATOM 689 C CA . ALA A 1 90 ? 31.495 3.328 -21.615 1.00 85.56 90 ALA A CA 1
ATOM 690 C C . ALA A 1 90 ? 32.665 4.218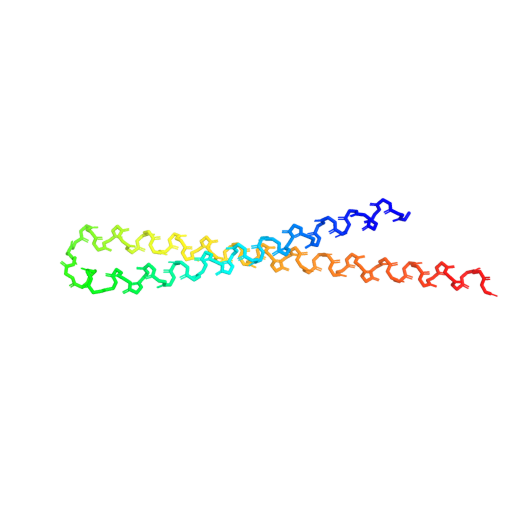 -21.186 1.00 85.56 90 ALA A C 1
ATOM 692 O O . ALA A 1 90 ? 33.565 4.409 -21.989 1.00 85.56 90 ALA A O 1
ATOM 693 N N . ALA A 1 91 ? 32.722 4.683 -19.934 1.00 88.62 91 ALA A N 1
ATOM 694 C CA . ALA A 1 91 ? 33.815 5.523 -19.435 1.00 88.62 91 ALA A CA 1
ATOM 695 C C . ALA A 1 91 ? 35.199 4.862 -19.572 1.00 88.62 91 ALA A C 1
ATOM 697 O O . ALA A 1 91 ? 36.139 5.520 -20.007 1.00 88.62 91 ALA A O 1
ATOM 698 N N . ALA A 1 92 ? 35.307 3.563 -19.276 1.00 89.88 92 ALA A N 1
ATOM 699 C CA . ALA A 1 92 ? 36.547 2.802 -19.433 1.00 89.88 92 ALA A CA 1
ATOM 700 C C . ALA A 1 92 ? 36.976 2.623 -20.900 1.00 89.88 92 ALA A C 1
ATOM 702 O O . ALA A 1 92 ? 38.149 2.403 -21.167 1.00 89.88 92 ALA A O 1
ATOM 703 N N . SER A 1 93 ? 36.056 2.721 -21.866 1.00 88.25 93 SER A N 1
ATOM 704 C CA . SER A 1 93 ? 36.416 2.651 -23.291 1.00 88.25 93 SER A CA 1
ATOM 705 C C . SER A 1 93 ? 37.107 3.915 -23.822 1.00 88.25 93 SER A C 1
ATOM 707 O O . SER A 1 93 ? 37.683 3.871 -24.906 1.00 88.25 93 SER A O 1
ATOM 709 N N . TRP A 1 94 ? 37.058 5.029 -23.078 1.00 77.88 94 TRP A N 1
ATOM 710 C CA . TRP A 1 94 ? 37.702 6.301 -23.447 1.00 77.88 94 TRP A CA 1
ATOM 711 C C . TRP A 1 94 ? 39.028 6.556 -22.719 1.00 77.88 94 TRP A C 1
ATOM 713 O O . TRP A 1 94 ? 39.653 7.587 -22.970 1.00 77.88 94 TRP A O 1
ATOM 723 N N . SER A 1 95 ? 39.429 5.670 -21.802 1.00 70.62 95 SER A N 1
ATOM 724 C CA . SER A 1 95 ? 40.722 5.717 -21.105 1.00 70.62 95 SER A CA 1
ATOM 725 C C . SER A 1 95 ? 41.738 4.813 -21.782 1.00 70.62 95 SER A C 1
ATOM 727 O O . SER A 1 95 ? 42.882 5.273 -21.979 1.00 70.62 95 SER A O 1
#

Sequence (95 aa):
MEKIKYGFGEIEAAASDIQSTSGRINSLLEDLKAHI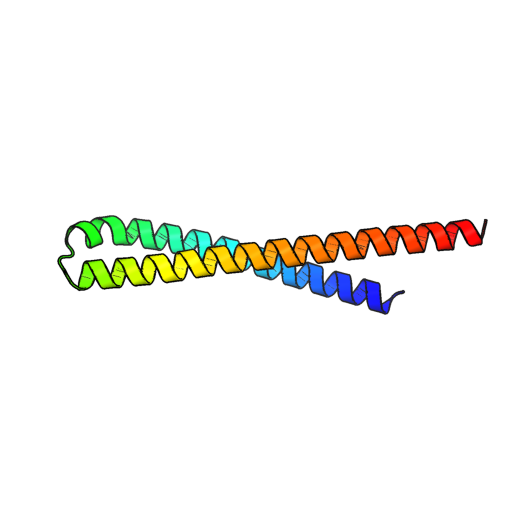RPMAAAWEGESAQAYNEAQQQWDSSAAELNTILSTISNTVRQGNDRMSEVNRMAAASWS

Foldseek 3Di:
DVVLVVVLVVLVVVLVVLVVVLVVLVVVLVVVCVVCVVVLVVDDDPVVVVVVVVNVVSVVVSVVSVVVSVVSVVVSVVSVVVVVVVVVVVVVVVD

InterPro domains:
  IPR010310 Type VII secretion system ESAT-6-like [PF06013] (3-86)
  IPR010310 Type VII secretion system ESAT-6-like [TIGR03930] (3-92)
  IPR036689 ESAT-6-like superfamily [SSF140453] (4-94)

Secondary structure (DSSP, 8-state):
-HHHHHHHHHHHHHHHHHHHHHHHHHHHHHHHHHHHHHHHTT--THHHHHHHHHHHHHHHHHHHHHHHHHHHHHHHHHHHHHHHHHHHHHHHTT-

pLDDT: mean 90.25, std 5.25, range [68.69, 97.25]

Radius of gyration: 21.67 Å; chains: 1; bounding box: 66×24×43 Å

Organism: Corynebacterium diphtheriae (strain ATCC 700971 / NCTC 13129 / Biotype gravis) (NCBI:txid257309)